Protein AF-A0A0S9D6U5-F1 (afdb_monomer_lite)

Sequence (133 aa):
MTTAERQEQTPTRARLGSWPTPLEPAPRLSAALGLNPDDLWIKHDDLSGLGGGGNKVRKLEWTAGTALARGADVLVTTGAAQSNHARLTAAAGAKLGVGVDVVLVLTVTDGTVVVLERFRLVGLAPAKAGQHR

pLDDT: mean 83.37, std 19.08, range [36.72, 98.31]

Structure (mmCIF, N/CA/C/O backbone):
data_AF-A0A0S9D6U5-F1
#
_entry.id   AF-A0A0S9D6U5-F1
#
loop_
_atom_site.group_PDB
_atom_site.id
_atom_site.type_symbol
_atom_site.label_atom_id
_atom_site.label_alt_id
_atom_site.label_comp_id
_atom_site.label_asym_id
_atom_site.label_entity_id
_atom_site.label_seq_id
_atom_site.pdbx_PDB_ins_code
_atom_site.Cartn_x
_atom_site.Cartn_y
_atom_site.Cartn_z
_atom_site.occupancy
_atom_site.B_iso_or_equiv
_atom_site.auth_seq_id
_atom_site.auth_comp_id
_atom_site.auth_asym_id
_atom_site.auth_atom_id
_atom_site.pdbx_PDB_model_num
ATOM 1 N N . MET A 1 1 ? 7.871 -2.709 34.233 1.00 40.44 1 MET A N 1
ATOM 2 C CA . MET A 1 1 ? 7.255 -3.055 32.934 1.00 40.44 1 MET A CA 1
ATOM 3 C C . MET A 1 1 ? 7.932 -4.325 32.455 1.00 40.44 1 MET A C 1
ATOM 5 O O . MET A 1 1 ? 9.077 -4.268 32.033 1.00 40.44 1 MET A O 1
ATOM 9 N N . THR A 1 2 ? 7.309 -5.475 32.699 1.00 36.72 2 THR A N 1
ATOM 10 C CA . THR A 1 2 ? 7.883 -6.792 32.406 1.00 36.72 2 THR A CA 1
ATOM 11 C C . THR A 1 2 ? 7.777 -7.098 30.917 1.00 36.72 2 THR A C 1
ATOM 13 O O . THR A 1 2 ? 6.854 -6.648 30.240 1.00 36.72 2 THR A O 1
ATOM 16 N N . THR A 1 3 ? 8.763 -7.832 30.416 1.00 44.44 3 THR A N 1
ATOM 17 C CA . THR A 1 3 ? 8.909 -8.341 29.052 1.00 44.44 3 THR A CA 1
ATOM 18 C C . THR A 1 3 ? 7.712 -9.234 28.711 1.00 44.44 3 THR A C 1
ATOM 20 O O . THR A 1 3 ? 7.766 -10.446 28.880 1.00 44.44 3 THR A O 1
ATOM 23 N N . ALA A 1 4 ? 6.591 -8.625 28.323 1.00 51.09 4 ALA A N 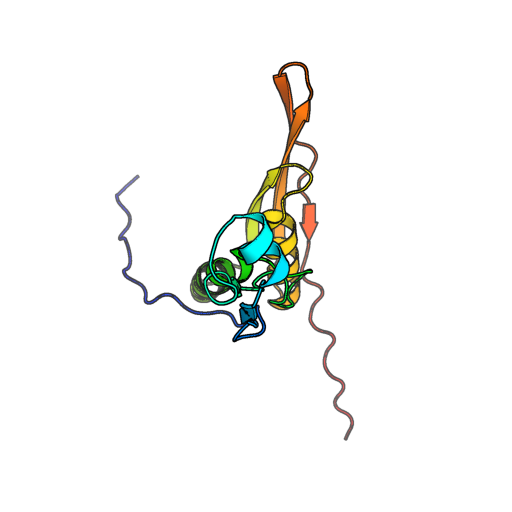1
ATOM 24 C CA . ALA A 1 4 ? 5.381 -9.342 27.957 1.00 51.09 4 ALA A CA 1
ATOM 25 C C . ALA A 1 4 ? 5.671 -10.205 26.723 1.00 51.09 4 ALA A C 1
ATOM 27 O O . ALA A 1 4 ? 5.982 -9.697 25.644 1.00 51.09 4 ALA A O 1
ATOM 28 N N . GLU A 1 5 ? 5.650 -11.511 26.968 1.00 47.88 5 GLU A N 1
ATOM 29 C CA . GLU A 1 5 ? 5.427 -12.631 26.061 1.00 47.88 5 GLU A CA 1
ATOM 30 C C . GLU A 1 5 ? 5.184 -12.202 24.609 1.00 47.88 5 GLU A C 1
ATOM 32 O O . GLU A 1 5 ? 4.088 -11.792 24.218 1.00 47.88 5 GLU A O 1
ATOM 37 N N . ARG A 1 6 ? 6.216 -12.329 23.767 1.00 58.81 6 ARG A N 1
ATOM 38 C CA . ARG A 1 6 ? 6.006 -12.360 22.319 1.00 58.81 6 ARG A CA 1
ATOM 39 C C . ARG A 1 6 ? 5.238 -13.641 22.010 1.00 58.81 6 ARG A C 1
ATOM 41 O O . ARG A 1 6 ? 5.845 -14.678 21.781 1.00 58.81 6 ARG A O 1
ATOM 48 N N . GLN A 1 7 ? 3.911 -13.580 22.030 1.00 57.38 7 GLN A N 1
ATOM 49 C CA . GLN A 1 7 ? 3.089 -14.655 21.492 1.00 57.38 7 GLN A CA 1
ATOM 50 C C . GLN A 1 7 ? 3.407 -14.782 19.996 1.00 57.38 7 GLN A C 1
ATOM 52 O O . GLN A 1 7 ? 3.083 -13.889 19.203 1.00 57.38 7 GLN A O 1
ATOM 57 N N . GLU A 1 8 ? 4.085 -15.870 19.622 1.00 62.53 8 GLU A N 1
ATOM 58 C CA . GLU A 1 8 ? 4.249 -16.321 18.238 1.00 62.53 8 GLU A CA 1
ATOM 59 C C . GLU A 1 8 ? 2.882 -16.738 17.690 1.00 62.53 8 GLU A C 1
ATOM 61 O O . GLU A 1 8 ? 2.522 -17.908 17.617 1.00 62.53 8 GLU A O 1
ATOM 66 N N . GLN A 1 9 ? 2.074 -15.740 17.344 1.00 64.00 9 GLN A N 1
ATOM 67 C CA . GLN A 1 9 ? 0.778 -15.952 16.726 1.00 64.00 9 GLN A CA 1
ATOM 68 C C . GLN A 1 9 ? 0.955 -16.042 15.212 1.00 64.00 9 GLN A C 1
ATOM 70 O O . GLN A 1 9 ? 1.572 -15.166 14.598 1.00 64.00 9 GLN A O 1
ATOM 75 N N . THR A 1 10 ? 0.351 -17.057 14.596 1.00 79.25 10 THR A N 1
ATOM 76 C CA . THR A 1 10 ? 0.284 -17.165 13.138 1.00 79.25 10 THR A CA 1
ATOM 77 C C . THR A 1 10 ? -0.368 -15.904 12.553 1.00 79.25 10 THR A C 1
ATOM 79 O O . THR A 1 10 ? -1.475 -15.540 12.968 1.00 79.25 10 THR A O 1
ATOM 82 N N . PRO A 1 11 ? 0.289 -15.209 11.606 1.00 85.38 11 PRO A N 1
ATOM 83 C CA . PRO A 1 11 ? -0.258 -13.993 11.024 1.00 85.38 11 PRO A CA 1
ATOM 84 C C . PRO A 1 11 ? -1.589 -14.294 10.330 1.00 85.38 11 PRO A C 1
ATOM 86 O O . PRO A 1 11 ? -1.702 -15.232 9.542 1.00 85.38 11 PRO A O 1
ATOM 89 N N . THR A 1 12 ? -2.607 -13.487 10.626 1.00 95.06 12 THR A N 1
ATOM 90 C CA . THR A 1 12 ? -3.948 -13.631 10.045 1.00 95.06 12 THR A CA 1
ATOM 91 C C . THR A 1 12 ? -4.107 -12.671 8.876 1.00 95.06 12 THR A C 1
ATOM 93 O O . THR A 1 12 ? -3.764 -11.493 8.979 1.00 95.06 12 THR A O 1
ATOM 96 N N . ARG A 1 13 ? -4.631 -13.167 7.750 1.00 95.62 13 ARG A N 1
ATOM 97 C CA . ARG A 1 13 ? -4.802 -12.386 6.520 1.00 95.62 13 ARG A CA 1
ATOM 98 C C . ARG A 1 13 ? -6.222 -11.839 6.392 1.00 95.62 13 ARG A C 1
ATOM 100 O O . ARG A 1 13 ? -7.150 -12.603 6.143 1.00 95.62 13 ARG A O 1
ATOM 107 N N . ALA A 1 14 ? -6.380 -10.521 6.434 1.00 95.69 14 ALA A N 1
ATOM 108 C CA . ALA A 1 14 ? -7.581 -9.847 5.947 1.00 95.69 14 ALA A CA 1
ATOM 109 C C . ALA A 1 14 ? -7.578 -9.801 4.407 1.00 95.69 14 ALA A C 1
ATOM 111 O O . ALA A 1 14 ? -6.532 -9.610 3.794 1.00 95.69 14 ALA A O 1
ATOM 112 N N . ARG A 1 15 ? -8.735 -9.968 3.755 1.00 95.19 15 ARG A N 1
ATOM 113 C CA . ARG A 1 15 ? -8.865 -9.845 2.289 1.00 95.19 15 ARG A CA 1
ATOM 114 C C . ARG A 1 15 ? -9.106 -8.383 1.910 1.00 95.19 15 ARG A C 1
ATOM 116 O O . ARG A 1 15 ? -10.243 -7.910 1.904 1.00 95.19 15 ARG A O 1
ATOM 123 N N . LEU A 1 16 ? -8.036 -7.656 1.602 1.00 96.50 16 LEU A N 1
ATOM 124 C CA . LEU A 1 16 ? -8.101 -6.233 1.270 1.00 96.50 16 LEU A CA 1
ATOM 125 C C . LEU A 1 16 ? -7.954 -5.974 -0.224 1.00 96.50 16 LEU A C 1
ATOM 127 O O . LEU A 1 16 ? -8.742 -5.188 -0.751 1.00 96.50 16 LEU A O 1
ATOM 131 N N . GLY A 1 17 ? -6.999 -6.633 -0.880 1.00 94.81 17 GLY A N 1
ATOM 132 C CA . GLY A 1 17 ? -6.681 -6.417 -2.290 1.00 94.81 17 GLY A CA 1
ATOM 133 C C . GLY A 1 17 ? -7.253 -7.468 -3.240 1.00 94.81 17 GLY A C 1
ATOM 134 O O . GLY A 1 17 ? -7.691 -8.543 -2.824 1.00 94.81 17 GLY A O 1
ATOM 135 N N . SER A 1 18 ? -7.202 -7.144 -4.529 1.00 94.50 18 SER A N 1
ATOM 136 C CA . SER A 1 18 ? -7.495 -8.056 -5.638 1.00 94.50 18 SER A CA 1
ATOM 137 C C . SER A 1 18 ? -6.193 -8.678 -6.140 1.00 94.50 18 SER A C 1
ATOM 139 O O . SER A 1 18 ? -5.252 -7.962 -6.483 1.00 94.50 18 SER A O 1
ATOM 141 N N . TRP A 1 19 ? -6.118 -10.009 -6.163 1.00 94.62 19 TRP A N 1
ATOM 142 C CA . TRP A 1 19 ? -4.893 -10.748 -6.483 1.00 94.62 19 TRP A CA 1
ATOM 143 C C . TRP A 1 19 ? -5.167 -11.901 -7.466 1.00 94.62 19 TRP A C 1
ATOM 145 O O . TRP A 1 19 ? -6.247 -12.485 -7.384 1.00 94.62 19 TRP A O 1
ATOM 155 N N . PRO A 1 20 ? -4.187 -12.298 -8.305 1.00 95.88 20 PRO A N 1
ATOM 156 C CA . PRO A 1 20 ? -2.901 -11.632 -8.529 1.00 95.88 20 PRO A CA 1
ATOM 157 C C . PRO A 1 20 ? -3.079 -10.316 -9.301 1.00 95.88 20 PRO A C 1
ATOM 159 O O . PRO A 1 20 ? -3.956 -10.196 -10.147 1.00 95.88 20 PRO A O 1
ATOM 162 N N . THR A 1 21 ? -2.239 -9.319 -9.020 1.00 96.81 21 THR A N 1
ATOM 163 C CA . THR A 1 21 ? -2.152 -8.126 -9.876 1.00 96.81 21 THR A CA 1
ATOM 164 C C . THR A 1 21 ? -1.374 -8.463 -11.161 1.00 96.81 21 THR A C 1
ATOM 166 O O . THR A 1 21 ? -0.509 -9.345 -11.096 1.00 96.81 21 THR A O 1
ATOM 169 N N . PRO A 1 22 ? -1.605 -7.778 -12.294 1.00 97.19 22 PRO A N 1
ATOM 170 C CA . PRO A 1 22 ? -0.922 -8.067 -13.559 1.00 97.19 22 PRO A CA 1
ATOM 171 C C . PRO A 1 22 ? 0.610 -7.916 -13.523 1.00 97.19 22 PRO A C 1
ATOM 173 O O . PRO A 1 22 ? 1.177 -7.259 -12.635 1.00 97.19 22 PRO A O 1
ATOM 176 N N . LEU A 1 23 ? 1.260 -8.546 -14.502 1.00 97.75 23 LEU A N 1
ATOM 177 C CA . LEU A 1 23 ? 2.628 -8.285 -14.951 1.00 97.75 23 LEU A CA 1
ATOM 178 C C . LEU A 1 23 ? 2.529 -7.791 -16.398 1.00 97.75 23 LEU A C 1
ATOM 180 O O . LEU A 1 23 ? 1.962 -8.501 -17.226 1.00 97.75 23 LEU A O 1
ATOM 184 N N . GLU A 1 24 ? 3.043 -6.602 -16.690 1.00 98.12 24 GLU A N 1
ATOM 185 C CA . GLU A 1 24 ? 2.987 -6.008 -18.031 1.00 98.12 24 GLU A CA 1
ATOM 186 C C . GLU A 1 24 ? 4.401 -5.882 -18.605 1.00 98.12 24 GLU A C 1
ATOM 188 O O . GLU A 1 24 ? 5.291 -5.371 -17.915 1.00 98.12 24 GLU A O 1
ATOM 193 N N . PRO A 1 25 ? 4.643 -6.345 -19.840 1.00 98.00 25 PRO A N 1
ATOM 194 C CA . PRO A 1 25 ? 5.924 -6.132 -20.498 1.00 98.00 25 PRO A CA 1
ATOM 195 C C . PRO A 1 25 ? 6.099 -4.646 -20.837 1.00 98.00 25 PRO A C 1
ATOM 197 O O . PRO A 1 25 ? 5.161 -3.982 -21.276 1.00 98.00 25 PRO A O 1
ATOM 200 N N . ALA A 1 26 ? 7.318 -4.122 -20.691 1.00 98.12 26 ALA A N 1
ATOM 201 C CA . ALA A 1 26 ? 7.630 -2.719 -20.967 1.00 98.12 26 ALA A CA 1
ATOM 202 C C . ALA A 1 26 ? 8.651 -2.560 -22.115 1.00 98.12 26 ALA A C 1
ATOM 204 O O . ALA A 1 26 ? 9.693 -1.929 -21.921 1.00 98.12 26 ALA A O 1
ATOM 205 N N . PRO A 1 27 ? 8.375 -3.068 -23.335 1.00 97.94 27 PRO A N 1
ATOM 206 C CA . PRO A 1 27 ? 9.381 -3.197 -24.395 1.00 97.94 27 PRO A CA 1
ATOM 207 C C . PRO A 1 27 ? 9.947 -1.849 -24.859 1.00 97.94 27 PRO A C 1
ATOM 209 O O . PRO A 1 27 ? 11.140 -1.728 -25.124 1.00 97.94 27 PRO A O 1
ATOM 212 N N . ARG A 1 28 ? 9.113 -0.798 -24.899 1.00 97.50 28 ARG A N 1
ATOM 213 C CA . ARG A 1 28 ? 9.551 0.565 -25.251 1.00 97.50 28 ARG A CA 1
ATOM 214 C C . ARG A 1 28 ? 10.517 1.149 -24.220 1.00 97.50 28 ARG A C 1
ATOM 216 O O . ARG A 1 28 ? 11.470 1.821 -24.600 1.00 97.50 28 ARG A O 1
ATOM 223 N N . LEU A 1 29 ? 10.265 0.904 -22.933 1.00 97.56 29 LEU A N 1
ATOM 224 C CA . LEU A 1 29 ? 11.146 1.346 -21.853 1.00 97.56 29 LEU A CA 1
ATOM 225 C C . LEU A 1 29 ? 12.423 0.500 -21.819 1.00 97.56 29 LEU A C 1
ATOM 227 O O . LEU A 1 29 ? 13.501 1.057 -21.656 1.00 97.56 29 LEU A O 1
ATOM 231 N N . SER A 1 30 ? 12.305 -0.810 -22.049 1.00 98.31 30 SER A N 1
ATOM 232 C CA . SER A 1 30 ? 13.448 -1.719 -22.167 1.00 98.31 30 SER A CA 1
ATOM 233 C C . SER A 1 30 ? 14.426 -1.234 -23.242 1.00 98.31 30 SER A C 1
ATOM 235 O O . SER A 1 30 ? 15.599 -0.995 -22.956 1.00 98.31 30 SER A O 1
ATOM 237 N N . ALA A 1 31 ? 13.917 -0.947 -24.447 1.00 97.31 31 ALA A N 1
ATOM 238 C CA . ALA A 1 31 ? 14.714 -0.409 -25.547 1.00 97.31 31 ALA A CA 1
ATOM 239 C C . ALA A 1 31 ? 15.336 0.961 -25.216 1.00 97.31 31 ALA A C 1
ATOM 241 O O . ALA A 1 31 ? 16.505 1.195 -25.513 1.00 97.31 31 ALA A O 1
ATOM 242 N N . ALA A 1 32 ? 14.586 1.858 -24.565 1.00 97.81 32 ALA A N 1
ATOM 243 C CA . ALA A 1 32 ? 15.091 3.173 -24.159 1.00 97.81 32 ALA A CA 1
ATOM 244 C C . ALA A 1 32 ? 16.227 3.099 -23.119 1.00 97.81 32 ALA A C 1
ATOM 246 O O . ALA A 1 32 ? 17.029 4.025 -23.028 1.00 97.81 32 ALA A O 1
ATOM 247 N N . LEU A 1 33 ? 16.304 2.007 -22.352 1.00 98.00 33 LEU A N 1
ATOM 248 C CA . LEU A 1 33 ? 17.362 1.738 -21.374 1.00 98.00 33 LEU A CA 1
ATOM 249 C C . LEU A 1 33 ? 18.530 0.913 -21.950 1.00 98.00 33 LEU A C 1
ATOM 251 O O . LEU A 1 33 ? 19.475 0.626 -21.220 1.00 98.00 33 LEU A O 1
ATOM 255 N N . GLY A 1 34 ? 18.488 0.539 -23.236 1.00 97.94 34 GLY A N 1
ATOM 256 C CA . GLY A 1 34 ? 19.521 -0.282 -23.881 1.00 97.94 34 GLY A CA 1
ATOM 257 C C . GLY A 1 34 ? 19.465 -1.775 -23.530 1.00 97.94 34 GLY A C 1
ATOM 258 O O . GLY A 1 34 ? 20.470 -2.466 -23.678 1.00 97.94 34 GLY A O 1
ATOM 259 N N . LEU A 1 35 ? 18.318 -2.265 -23.053 1.00 97.94 35 LEU A N 1
ATOM 260 C CA . LEU A 1 35 ? 18.067 -3.675 -22.731 1.00 97.94 35 LEU A CA 1
ATOM 261 C C . LEU A 1 35 ? 17.374 -4.402 -23.899 1.00 97.94 35 LEU A C 1
ATOM 263 O O . LEU A 1 35 ? 16.864 -3.760 -24.824 1.00 97.94 35 LEU A O 1
ATOM 267 N N . ASN A 1 36 ? 17.297 -5.738 -23.854 1.00 97.06 36 ASN A N 1
ATOM 268 C CA . ASN A 1 36 ? 16.500 -6.491 -24.827 1.00 97.06 36 ASN A CA 1
ATOM 269 C C . ASN A 1 36 ? 14.995 -6.253 -24.589 1.00 97.06 36 ASN A C 1
ATOM 271 O O . ASN A 1 36 ? 14.588 -5.994 -23.453 1.00 97.06 36 ASN A O 1
ATOM 275 N N . PRO A 1 37 ? 14.130 -6.361 -25.618 1.00 92.50 37 PRO A N 1
ATOM 276 C CA . PRO A 1 37 ? 12.698 -6.064 -25.493 1.00 92.50 37 PRO A CA 1
ATOM 277 C C . PRO A 1 37 ? 11.955 -6.807 -24.369 1.00 92.50 37 PRO A C 1
ATOM 279 O O . PRO A 1 37 ? 11.005 -6.253 -23.820 1.00 92.50 37 PRO A O 1
ATOM 282 N N . ASP A 1 38 ? 12.414 -8.005 -23.997 1.00 95.31 38 ASP A N 1
ATOM 283 C CA . ASP A 1 38 ? 11.759 -8.879 -23.013 1.00 95.31 38 ASP A CA 1
ATOM 284 C C . ASP A 1 38 ? 12.375 -8.811 -21.601 1.00 95.31 38 ASP A C 1
ATOM 286 O O . ASP A 1 38 ? 11.895 -9.483 -20.684 1.00 95.31 38 ASP A O 1
ATOM 290 N N . ASP A 1 39 ? 13.407 -7.983 -21.403 1.00 97.56 39 ASP A N 1
ATOM 291 C CA . ASP A 1 39 ? 14.167 -7.911 -20.144 1.00 97.56 39 ASP A CA 1
ATOM 292 C C . ASP A 1 39 ? 13.432 -7.147 -19.030 1.00 97.56 39 ASP A C 1
ATOM 294 O O . ASP A 1 39 ? 13.781 -7.276 -17.853 1.00 97.56 39 ASP A O 1
ATOM 298 N N . LEU A 1 40 ? 12.417 -6.341 -19.369 1.00 98.06 40 LEU A N 1
ATOM 299 C CA . LEU A 1 40 ? 11.744 -5.455 -18.421 1.00 98.06 40 LEU A CA 1
ATOM 300 C C . LEU A 1 40 ? 10.235 -5.689 -18.343 1.00 98.06 40 LEU A C 1
ATOM 302 O O . LEU A 1 40 ? 9.502 -5.568 -19.326 1.00 98.06 40 LEU A O 1
ATOM 306 N N . TRP A 1 41 ? 9.772 -5.924 -17.115 1.00 98.31 41 TRP A N 1
ATOM 307 C CA . TRP A 1 41 ? 8.370 -6.139 -16.768 1.00 98.31 41 TRP A CA 1
ATOM 308 C C . TRP A 1 41 ? 7.969 -5.266 -15.579 1.00 98.31 41 TRP A C 1
ATOM 310 O O . TRP A 1 41 ? 8.755 -5.046 -14.655 1.00 98.31 41 TRP A O 1
ATOM 320 N N . ILE A 1 42 ? 6.722 -4.803 -15.574 1.00 97.88 42 ILE A N 1
ATOM 321 C CA . ILE A 1 42 ? 6.144 -3.986 -14.508 1.00 97.88 42 ILE A CA 1
ATOM 322 C C . ILE A 1 42 ? 5.128 -4.819 -13.729 1.00 97.88 42 ILE A C 1
ATOM 324 O O . ILE A 1 42 ? 4.196 -5.402 -14.280 1.00 97.88 42 ILE A O 1
ATOM 328 N N . LYS A 1 43 ? 5.297 -4.868 -12.406 1.00 97.31 43 LYS A N 1
ATOM 329 C CA . LYS A 1 43 ? 4.340 -5.482 -11.482 1.00 97.31 43 LYS A CA 1
ATOM 330 C C . LYS A 1 43 ? 3.305 -4.440 -11.043 1.00 97.31 43 LYS A C 1
ATOM 332 O O . LYS A 1 43 ? 3.615 -3.588 -10.213 1.00 97.31 43 LYS A O 1
ATOM 337 N N . HIS A 1 44 ? 2.068 -4.559 -11.527 1.00 97.12 44 HIS A N 1
ATOM 338 C CA . HIS A 1 44 ? 1.004 -3.561 -11.322 1.00 97.12 44 HIS A CA 1
ATOM 339 C C . HIS A 1 44 ? 0.329 -3.615 -9.944 1.00 97.12 44 HIS A C 1
ATOM 341 O O . HIS A 1 44 ? -0.866 -3.878 -9.811 1.00 97.12 44 HIS A O 1
ATOM 347 N N . ASP A 1 45 ? 1.091 -3.417 -8.870 1.00 95.44 45 ASP A N 1
ATOM 348 C CA . ASP A 1 45 ? 0.538 -3.389 -7.509 1.00 95.44 45 ASP A CA 1
ATOM 349 C C . ASP A 1 45 ? -0.348 -2.163 -7.227 1.00 95.44 45 ASP A C 1
ATOM 351 O O . ASP A 1 45 ? -1.142 -2.176 -6.278 1.00 95.44 45 ASP A O 1
ATOM 355 N N . ASP A 1 46 ? -0.271 -1.136 -8.071 1.00 95.81 46 ASP A N 1
ATOM 356 C CA . ASP A 1 46 ? -1.226 -0.030 -8.163 1.00 95.81 46 ASP A CA 1
ATOM 357 C C . ASP A 1 46 ? -2.649 -0.511 -8.496 1.00 95.81 46 ASP A C 1
ATOM 359 O O . ASP A 1 46 ? -3.617 0.048 -7.989 1.00 95.81 46 ASP A O 1
ATOM 363 N N . LEU A 1 47 ? -2.800 -1.630 -9.210 1.00 96.56 47 LEU A N 1
ATOM 364 C CA . LEU A 1 47 ? -4.100 -2.216 -9.558 1.00 96.56 47 LEU A CA 1
ATOM 365 C C . LEU A 1 47 ? -4.647 -3.192 -8.498 1.00 96.56 47 LEU A C 1
ATOM 367 O O . LEU A 1 47 ? -5.487 -4.040 -8.787 1.00 96.56 47 LEU A O 1
ATOM 371 N N . SER A 1 48 ? -4.209 -3.080 -7.240 1.00 95.94 48 SER A N 1
ATOM 372 C CA . SER A 1 48 ? -4.696 -3.931 -6.136 1.00 95.94 48 SER A CA 1
ATOM 373 C C . SER A 1 48 ? -6.091 -3.556 -5.603 1.00 95.94 48 SER A C 1
ATOM 375 O O . SER A 1 48 ? -6.610 -4.227 -4.709 1.00 95.94 48 SER A O 1
ATOM 377 N N . GLY A 1 49 ? -6.723 -2.511 -6.146 1.00 93.75 49 GLY A N 1
ATOM 378 C CA . GLY A 1 49 ? -8.135 -2.167 -5.942 1.00 93.75 49 GLY A CA 1
ATOM 379 C C . GLY A 1 49 ? -8.440 -1.324 -4.700 1.00 93.75 49 GLY A C 1
ATOM 380 O O . GLY A 1 49 ? -9.098 -0.291 -4.816 1.00 93.75 49 GLY A O 1
ATOM 381 N N . LEU A 1 50 ? -7.966 -1.713 -3.509 1.00 95.50 50 LEU A N 1
ATOM 382 C CA . LEU A 1 50 ? -8.298 -0.997 -2.266 1.00 95.50 50 LEU A CA 1
ATOM 383 C C . LEU A 1 50 ? -7.814 0.457 -2.318 1.00 95.50 50 LEU A C 1
ATOM 385 O O . LEU A 1 50 ? -6.612 0.686 -2.377 1.00 95.50 50 LEU A O 1
ATOM 389 N N . GLY A 1 51 ? -8.726 1.429 -2.225 1.00 91.94 51 GLY A N 1
ATOM 390 C CA . GLY A 1 51 ? -8.382 2.844 -2.055 1.00 91.94 51 GLY A CA 1
ATOM 391 C C . GLY A 1 51 ? -7.374 3.365 -3.084 1.00 91.94 51 GLY A C 1
ATOM 392 O O . GLY A 1 51 ? -6.448 4.067 -2.696 1.00 91.94 51 GLY A O 1
ATOM 393 N N . GLY A 1 52 ? -7.495 2.968 -4.356 1.00 93.12 52 GLY A N 1
ATOM 394 C CA . GLY A 1 52 ? -6.549 3.327 -5.425 1.00 93.12 52 GLY A CA 1
ATOM 395 C C . GLY A 1 52 ? -5.263 2.488 -5.459 1.00 93.12 52 GLY A C 1
ATOM 396 O O . GLY A 1 52 ? -4.303 2.875 -6.114 1.00 93.12 52 GLY A O 1
ATOM 397 N N . GLY A 1 53 ? -5.229 1.384 -4.711 1.00 95.12 53 GLY A N 1
ATOM 398 C CA . GLY A 1 53 ? -4.175 0.376 -4.705 1.00 95.12 53 GLY A CA 1
ATOM 399 C C . GLY A 1 53 ? -2.802 0.854 -4.229 1.00 95.12 53 GLY A C 1
ATOM 400 O O . GLY A 1 53 ? -2.652 1.880 -3.557 1.00 95.12 53 GLY A O 1
ATOM 401 N N . GLY A 1 54 ? -1.791 0.046 -4.542 1.00 95.81 54 GLY A N 1
ATOM 402 C CA . GLY A 1 54 ? -0.394 0.236 -4.172 1.00 95.81 54 GLY A CA 1
ATOM 403 C C . GLY A 1 54 ? 0.195 -0.920 -3.359 1.00 95.81 54 GLY A C 1
ATOM 404 O O . GLY A 1 54 ? -0.497 -1.731 -2.741 1.00 95.81 54 GLY A O 1
ATOM 405 N N . ASN A 1 55 ? 1.526 -0.953 -3.296 1.00 94.38 55 ASN A N 1
ATOM 406 C CA . ASN A 1 55 ? 2.290 -2.028 -2.654 1.00 94.38 55 ASN A CA 1
ATOM 407 C C . ASN A 1 55 ? 1.928 -2.281 -1.175 1.00 94.38 55 ASN A C 1
ATOM 409 O O . ASN A 1 55 ? 2.013 -3.411 -0.690 1.00 94.38 55 ASN A O 1
ATOM 413 N N . LYS A 1 56 ? 1.490 -1.250 -0.438 1.00 95.88 56 LYS A N 1
ATOM 414 C CA . LYS A 1 56 ? 1.196 -1.359 1.002 1.00 95.88 56 LYS A CA 1
ATOM 415 C C . LYS A 1 56 ? -0.047 -2.189 1.304 1.00 95.88 56 LYS A C 1
ATOM 417 O O . LYS A 1 56 ? -0.150 -2.675 2.428 1.00 95.88 56 LYS A O 1
ATOM 422 N N . VAL A 1 57 ? -0.936 -2.412 0.330 1.00 96.88 57 VAL A N 1
ATOM 423 C CA . VAL A 1 57 ? -2.123 -3.262 0.519 1.00 96.88 57 VAL A CA 1
ATOM 424 C C . VAL A 1 57 ? -1.709 -4.673 0.946 1.00 96.88 57 VAL A C 1
ATOM 426 O O . VAL A 1 57 ? -2.275 -5.204 1.896 1.00 96.88 57 VAL A O 1
ATOM 429 N N . ARG A 1 58 ? -0.657 -5.247 0.337 1.00 94.69 58 ARG A N 1
ATOM 430 C CA . ARG A 1 58 ? -0.160 -6.598 0.671 1.00 94.69 58 ARG A CA 1
ATOM 431 C C . ARG A 1 58 ? 0.238 -6.731 2.136 1.00 94.69 58 ARG A C 1
ATOM 433 O O . ARG A 1 58 ? -0.143 -7.692 2.793 1.00 94.69 58 ARG A O 1
ATOM 440 N N . LYS A 1 59 ? 1.008 -5.767 2.648 1.00 94.31 59 LYS A N 1
ATOM 441 C CA . LYS A 1 59 ? 1.430 -5.751 4.056 1.00 94.31 59 LYS A CA 1
ATOM 442 C C . LYS A 1 59 ? 0.229 -5.545 4.974 1.00 94.31 59 LYS A C 1
ATOM 444 O O . LYS A 1 59 ? 0.111 -6.222 5.993 1.00 94.31 59 LYS A O 1
ATOM 449 N N . LEU A 1 60 ? -0.655 -4.629 4.587 1.00 96.00 60 LEU A N 1
ATOM 450 C CA . LEU A 1 60 ? -1.808 -4.242 5.383 1.00 96.00 60 LEU A CA 1
ATOM 451 C C . LEU A 1 60 ? -2.779 -5.406 5.607 1.00 96.00 60 LEU A C 1
ATOM 453 O O . LEU A 1 60 ? -3.340 -5.500 6.692 1.00 96.00 60 LEU A O 1
ATOM 457 N N . GLU A 1 61 ? -2.922 -6.326 4.645 1.00 96.69 61 GLU A N 1
ATOM 458 C CA . GLU A 1 61 ? -3.735 -7.543 4.812 1.00 96.69 61 GLU A CA 1
ATOM 459 C C . GLU A 1 61 ? -3.340 -8.340 6.057 1.00 96.69 61 GLU A C 1
ATOM 461 O O . GLU A 1 61 ? -4.202 -8.775 6.819 1.00 96.69 61 GLU A O 1
ATOM 466 N N . TRP A 1 62 ? -2.041 -8.497 6.293 1.00 96.12 62 TRP A N 1
ATOM 467 C CA . TRP A 1 62 ? -1.530 -9.274 7.418 1.00 96.12 62 TRP A CA 1
ATOM 468 C C . TRP A 1 62 ? -1.529 -8.481 8.718 1.00 96.12 62 TRP A C 1
ATOM 470 O O . TRP A 1 62 ? -1.910 -9.008 9.762 1.00 96.12 62 TRP A O 1
ATOM 480 N N . THR A 1 63 ? -1.123 -7.209 8.676 1.00 95.38 63 THR A N 1
ATOM 481 C CA . THR A 1 63 ? -1.066 -6.389 9.893 1.00 95.38 63 THR A CA 1
ATOM 482 C C . THR A 1 63 ? -2.463 -6.074 10.417 1.00 95.38 63 THR A C 1
ATOM 484 O O . THR A 1 63 ? -2.699 -6.214 11.612 1.00 95.38 63 THR A O 1
ATOM 487 N N . ALA A 1 64 ? -3.404 -5.714 9.537 1.00 95.88 64 ALA A N 1
ATOM 488 C CA . ALA A 1 64 ? -4.789 -5.468 9.928 1.00 95.88 64 ALA A CA 1
ATOM 489 C C . ALA A 1 64 ? -5.484 -6.772 10.337 1.00 95.88 64 ALA A C 1
ATOM 491 O O . ALA A 1 64 ? -6.105 -6.813 11.392 1.00 95.88 64 ALA A O 1
ATOM 492 N N . GLY A 1 65 ? -5.326 -7.857 9.568 1.00 96.31 65 GLY A N 1
ATOM 493 C CA . GLY A 1 65 ? -5.928 -9.148 9.918 1.00 96.31 65 GLY A CA 1
ATOM 494 C C . GLY A 1 65 ? -5.461 -9.671 11.278 1.00 96.31 65 GLY A C 1
ATOM 495 O O . GLY A 1 65 ? -6.275 -10.119 12.080 1.00 96.31 65 GLY A O 1
ATOM 496 N N . THR A 1 66 ? -4.170 -9.538 11.585 1.00 95.44 66 THR A N 1
ATOM 497 C CA . THR A 1 66 ? -3.623 -9.920 12.896 1.00 95.44 66 THR A CA 1
ATOM 498 C C . THR A 1 66 ? -4.113 -9.004 14.020 1.00 95.44 66 THR A C 1
ATOM 500 O O . THR A 1 66 ? -4.389 -9.490 15.112 1.00 95.44 66 THR A O 1
ATOM 503 N N . ALA A 1 67 ? -4.254 -7.696 13.777 1.00 93.62 67 ALA A N 1
ATOM 504 C CA . ALA A 1 67 ? -4.812 -6.772 14.767 1.00 93.62 67 ALA A CA 1
ATOM 505 C C . ALA A 1 67 ? -6.277 -7.111 15.095 1.00 93.62 67 ALA A C 1
ATOM 507 O O . ALA A 1 67 ? -6.637 -7.207 16.267 1.00 93.62 67 ALA A O 1
ATOM 508 N N . LEU A 1 68 ? -7.093 -7.380 14.073 1.00 94.38 68 LEU A N 1
ATOM 509 C CA . LEU A 1 68 ? -8.487 -7.796 14.247 1.00 94.38 68 LEU A CA 1
ATOM 510 C C . LEU A 1 68 ? -8.606 -9.120 15.005 1.00 94.38 68 LEU A C 1
ATOM 512 O O . LEU A 1 68 ? -9.438 -9.241 15.897 1.00 94.38 68 LEU A O 1
ATOM 516 N N . ALA A 1 69 ? -7.741 -10.094 14.706 1.00 94.62 69 ALA A N 1
ATOM 517 C CA . ALA A 1 69 ? -7.706 -11.366 15.429 1.00 94.62 69 ALA A CA 1
ATOM 518 C C . ALA A 1 69 ? -7.391 -11.196 16.929 1.00 94.62 69 ALA A C 1
ATOM 520 O O . ALA A 1 69 ? -7.741 -12.057 17.730 1.00 94.62 69 ALA A O 1
ATOM 521 N N . ARG A 1 70 ? -6.758 -10.080 17.318 1.00 92.94 70 ARG A N 1
ATOM 522 C CA . ARG A 1 70 ? -6.481 -9.702 18.715 1.00 92.94 70 ARG A CA 1
ATOM 523 C C . ARG A 1 70 ? -7.581 -8.836 19.341 1.00 92.94 70 ARG A C 1
ATOM 525 O O . ARG A 1 70 ? -7.399 -8.349 20.451 1.00 92.94 70 ARG A O 1
ATOM 532 N N . GLY A 1 71 ? -8.692 -8.621 18.639 1.00 94.38 71 GLY A N 1
ATOM 533 C CA . GLY A 1 71 ? -9.807 -7.805 19.117 1.00 94.38 71 GLY A CA 1
ATOM 534 C C . GLY A 1 71 ? -9.592 -6.297 18.985 1.00 94.38 71 GLY A C 1
ATOM 535 O O . GLY A 1 71 ? -10.286 -5.540 19.655 1.00 94.38 71 GLY A O 1
ATOM 536 N N . ALA A 1 72 ? -8.650 -5.842 18.150 1.00 94.12 72 ALA A N 1
ATOM 537 C CA . ALA A 1 72 ? -8.504 -4.414 17.883 1.00 94.12 72 ALA A CA 1
ATOM 538 C C . ALA A 1 72 ? -9.740 -3.864 17.151 1.00 94.12 72 ALA A C 1
ATOM 540 O O . ALA A 1 72 ? -10.199 -4.441 16.166 1.00 94.12 72 ALA A O 1
ATOM 541 N N . ASP A 1 73 ? -10.227 -2.712 17.601 1.00 94.62 73 ASP A N 1
ATOM 542 C CA . ASP A 1 73 ? -11.379 -1.987 17.056 1.00 94.62 73 ASP A CA 1
ATOM 543 C C . ASP A 1 73 ? -10.985 -0.677 16.350 1.00 94.62 73 ASP A C 1
ATOM 545 O O . ASP A 1 73 ? -11.821 -0.045 15.698 1.00 94.62 73 ASP A O 1
ATOM 549 N N . VAL A 1 74 ? -9.712 -0.276 16.448 1.00 94.12 74 VAL A N 1
ATOM 550 C CA . VAL A 1 74 ? -9.137 0.906 15.796 1.00 94.12 74 VAL A CA 1
ATOM 551 C C . VAL A 1 74 ? -7.766 0.585 15.193 1.00 94.12 74 VAL A C 1
ATOM 553 O O . VAL A 1 74 ? -6.895 0.017 15.852 1.00 94.12 74 VAL A O 1
ATOM 556 N N . LEU A 1 75 ? -7.542 0.995 13.942 1.00 93.94 75 LEU A N 1
ATOM 557 C CA . LEU A 1 75 ? -6.221 1.010 13.308 1.00 93.94 75 LEU A CA 1
ATOM 558 C C . LEU A 1 75 ? -5.582 2.391 13.467 1.00 93.94 75 LEU A C 1
ATOM 560 O O . LEU A 1 75 ? -6.191 3.397 13.118 1.00 93.94 75 LEU A O 1
ATOM 564 N N . VAL A 1 76 ? -4.334 2.449 13.929 1.00 93.69 76 VAL A N 1
ATOM 565 C CA . VAL A 1 76 ? -3.592 3.711 14.076 1.00 93.69 76 VAL A CA 1
ATOM 566 C C . VAL A 1 76 ? -2.416 3.728 13.108 1.00 93.69 76 VAL A C 1
ATOM 568 O O . VAL A 1 76 ? -1.653 2.763 13.031 1.00 93.69 76 VAL A O 1
ATOM 571 N N . THR A 1 77 ? -2.253 4.813 12.354 1.00 94.00 77 THR A N 1
ATOM 572 C CA . THR A 1 77 ? -1.108 4.989 11.451 1.00 94.00 77 THR A CA 1
ATOM 573 C C . THR A 1 77 ? -0.639 6.439 11.390 1.00 94.00 77 THR A C 1
ATOM 575 O O . THR A 1 77 ? -1.323 7.364 11.823 1.00 94.00 77 THR A O 1
ATOM 578 N N . THR A 1 78 ? 0.544 6.636 10.821 1.00 92.44 78 THR A N 1
ATOM 579 C CA . THR A 1 78 ? 1.149 7.946 10.594 1.00 92.44 78 THR A CA 1
ATOM 580 C C . THR A 1 78 ? 1.690 8.052 9.168 1.00 92.44 78 THR A C 1
ATOM 582 O O . THR A 1 78 ? 1.986 7.044 8.516 1.00 92.44 78 THR A O 1
ATOM 585 N N . GLY A 1 79 ? 1.807 9.272 8.651 1.00 89.19 79 GLY A N 1
ATOM 586 C CA . GLY A 1 79 ? 2.447 9.525 7.367 1.00 89.19 79 GLY A CA 1
ATOM 587 C C . GLY A 1 79 ? 2.559 11.006 7.035 1.00 89.19 79 GLY A C 1
ATOM 588 O O . GLY A 1 79 ? 2.036 11.849 7.748 1.00 89.19 79 GLY A O 1
ATOM 589 N N . ALA A 1 80 ? 3.230 11.320 5.930 1.00 89.19 80 ALA A N 1
ATOM 590 C CA . ALA A 1 80 ? 3.227 12.671 5.372 1.00 89.19 80 ALA A CA 1
ATOM 591 C C . ALA A 1 80 ? 1.847 13.046 4.796 1.00 89.19 80 ALA A C 1
ATOM 593 O O . ALA A 1 80 ? 1.019 12.163 4.558 1.00 89.19 80 ALA A O 1
ATOM 594 N N . ALA A 1 81 ? 1.633 14.330 4.488 1.00 86.81 81 ALA A N 1
ATOM 595 C CA . ALA A 1 81 ? 0.374 14.862 3.944 1.00 86.81 81 ALA A CA 1
ATOM 596 C C . ALA A 1 81 ? -0.235 14.025 2.798 1.00 86.81 81 ALA A C 1
ATOM 598 O O . ALA A 1 81 ? -1.433 13.770 2.777 1.00 86.81 81 ALA A O 1
ATOM 599 N N . GLN A 1 82 ? 0.594 13.550 1.864 1.00 90.12 82 GLN A N 1
ATOM 600 C CA . GLN A 1 82 ? 0.169 12.761 0.697 1.00 90.12 82 GLN A CA 1
ATOM 601 C C . GLN A 1 82 ? 0.472 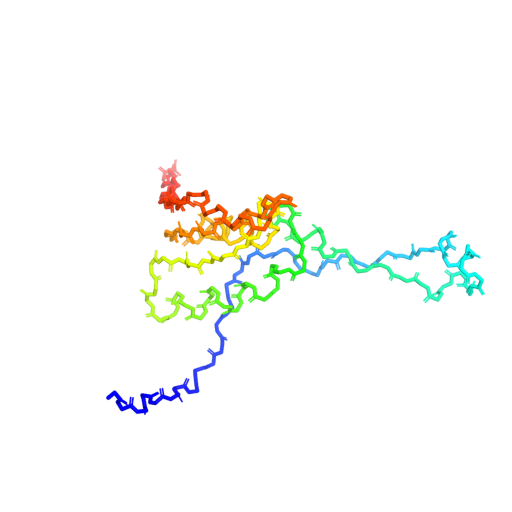11.260 0.856 1.00 90.12 82 GLN A C 1
ATOM 603 O O . GLN A 1 82 ? 0.775 10.548 -0.103 1.00 90.12 82 GLN A O 1
ATOM 608 N N . SER A 1 83 ? 0.447 10.753 2.090 1.00 93.38 83 SER A N 1
ATOM 609 C CA . SER A 1 83 ? 0.806 9.365 2.369 1.00 93.38 83 SER A CA 1
ATOM 610 C C . SER A 1 83 ? -0.198 8.375 1.773 1.00 93.38 83 SER A C 1
ATOM 612 O O . SER A 1 83 ? -1.302 8.176 2.284 1.00 93.38 83 SER A O 1
ATOM 614 N N . ASN A 1 84 ? 0.254 7.625 0.763 1.00 94.62 84 ASN A N 1
ATOM 615 C CA . ASN A 1 84 ? -0.459 6.447 0.263 1.00 94.62 84 ASN A CA 1
ATOM 616 C C . ASN A 1 84 ? -0.747 5.427 1.380 1.00 94.62 84 ASN A C 1
ATOM 618 O O . ASN A 1 84 ? -1.765 4.745 1.337 1.00 94.62 84 ASN A O 1
ATOM 622 N N . HIS A 1 85 ? 0.125 5.307 2.392 1.00 95.19 85 HIS A N 1
ATOM 623 C CA . HIS A 1 85 ? -0.128 4.393 3.510 1.00 95.19 85 HIS A CA 1
ATOM 624 C C . HIS A 1 85 ? -1.330 4.834 4.336 1.00 95.19 85 HIS A C 1
ATOM 626 O O . HIS A 1 85 ? -2.195 4.011 4.614 1.00 95.19 85 HIS A O 1
ATOM 632 N N . ALA A 1 86 ? -1.381 6.119 4.688 1.00 94.19 86 ALA A N 1
ATOM 633 C CA . ALA A 1 86 ? -2.459 6.689 5.482 1.00 94.19 86 ALA A CA 1
ATOM 634 C C . ALA A 1 86 ? -3.808 6.492 4.781 1.00 94.19 86 ALA A C 1
ATOM 636 O O . ALA A 1 86 ? -4.736 5.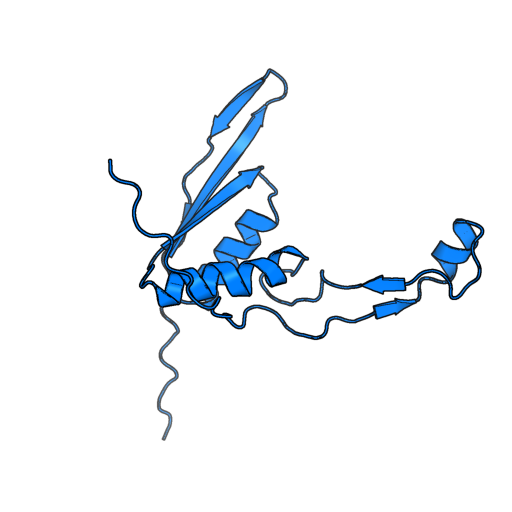940 5.372 1.00 94.19 86 ALA A O 1
ATOM 637 N N . ARG A 1 87 ? -3.871 6.822 3.482 1.00 95.12 87 ARG A N 1
ATOM 638 C CA . ARG A 1 87 ? -5.048 6.588 2.633 1.00 95.12 87 ARG A CA 1
ATOM 639 C C . ARG A 1 87 ? -5.477 5.118 2.624 1.00 95.12 87 ARG A C 1
ATOM 641 O O . ARG A 1 87 ? -6.655 4.816 2.787 1.00 95.12 87 ARG A O 1
ATOM 648 N N . LEU A 1 88 ? -4.534 4.194 2.432 1.00 96.62 88 LEU A N 1
ATOM 649 C CA . LEU A 1 88 ? -4.832 2.760 2.376 1.00 96.62 88 LEU A CA 1
ATOM 650 C C . LEU A 1 88 ? -5.279 2.193 3.730 1.00 96.62 88 LEU A C 1
ATOM 652 O O . LEU A 1 88 ? -6.175 1.354 3.756 1.00 96.62 88 LEU A O 1
ATOM 656 N N . THR A 1 89 ? -4.707 2.654 4.844 1.00 96.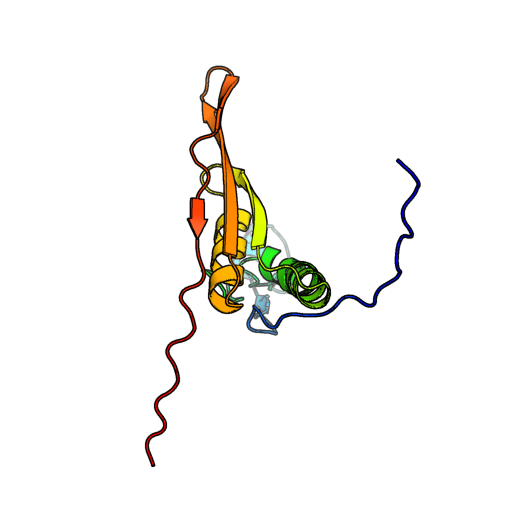56 89 THR A N 1
ATOM 657 C CA . THR A 1 89 ? -5.140 2.262 6.197 1.00 96.56 89 THR A CA 1
ATOM 658 C C . THR A 1 89 ? -6.552 2.759 6.489 1.00 96.56 89 THR A C 1
ATOM 660 O O . THR A 1 89 ? -7.371 1.985 6.979 1.00 96.56 89 THR A O 1
ATOM 663 N N . ALA A 1 90 ? -6.865 4.003 6.115 1.00 94.81 90 ALA A N 1
ATOM 664 C CA . ALA A 1 90 ? -8.217 4.547 6.197 1.00 94.81 90 ALA A CA 1
ATOM 665 C C . ALA A 1 90 ? -9.221 3.708 5.384 1.00 94.81 90 ALA A C 1
ATOM 667 O O . ALA A 1 90 ? -10.246 3.278 5.913 1.00 94.81 90 ALA A O 1
ATOM 668 N N . ALA A 1 91 ? -8.891 3.393 4.126 1.00 95.12 91 ALA A N 1
ATOM 669 C CA . ALA A 1 91 ? -9.727 2.547 3.275 1.00 95.12 91 ALA A CA 1
ATOM 670 C C . ALA A 1 91 ? -9.896 1.122 3.837 1.00 95.12 91 ALA A C 1
ATOM 672 O O . ALA A 1 91 ? -10.982 0.548 3.753 1.00 95.12 91 ALA A O 1
ATOM 673 N N . ALA A 1 92 ? -8.843 0.546 4.426 1.00 96.19 92 ALA A N 1
ATOM 674 C CA . ALA A 1 92 ? -8.912 -0.770 5.050 1.00 96.19 92 ALA A CA 1
ATOM 675 C C . ALA A 1 92 ? -9.823 -0.774 6.278 1.00 96.19 92 ALA A C 1
ATOM 677 O O . ALA A 1 92 ? -10.654 -1.669 6.387 1.00 96.19 92 ALA A O 1
ATOM 678 N N . GLY A 1 93 ? -9.711 0.217 7.167 1.00 94.94 93 GLY A N 1
ATOM 679 C CA . GLY A 1 93 ? -10.586 0.306 8.335 1.00 94.94 93 GLY A CA 1
ATOM 680 C C . GLY A 1 93 ? -12.054 0.455 7.947 1.00 94.94 93 GLY A C 1
ATOM 681 O O . GLY A 1 93 ? -12.890 -0.291 8.450 1.00 94.94 93 GLY A O 1
ATOM 682 N N . ALA A 1 94 ? -12.352 1.296 6.949 1.00 94.00 94 ALA A N 1
ATOM 683 C CA . ALA A 1 94 ? -13.700 1.411 6.392 1.00 94.00 94 ALA A CA 1
ATOM 684 C C . ALA A 1 94 ? -14.222 0.073 5.833 1.00 94.00 94 ALA A C 1
ATOM 686 O O . ALA A 1 94 ? -15.343 -0.323 6.137 1.00 94.00 94 ALA A O 1
ATOM 687 N N . LYS A 1 95 ? -13.402 -0.662 5.065 1.00 94.44 95 LYS A N 1
ATOM 688 C CA . LYS A 1 95 ? -13.771 -1.980 4.513 1.00 94.44 95 LYS A CA 1
ATOM 689 C C . LYS A 1 95 ? -13.961 -3.053 5.592 1.00 94.44 95 LYS A C 1
ATOM 691 O O . LYS A 1 95 ? -14.782 -3.947 5.418 1.00 94.44 95 LYS A O 1
ATOM 696 N N . LEU A 1 96 ? -13.180 -2.993 6.668 1.00 94.75 96 LEU A N 1
ATOM 697 C CA . LEU A 1 96 ? -13.185 -3.971 7.759 1.00 94.75 96 LEU A CA 1
ATOM 698 C C . LEU A 1 96 ? -14.177 -3.625 8.881 1.0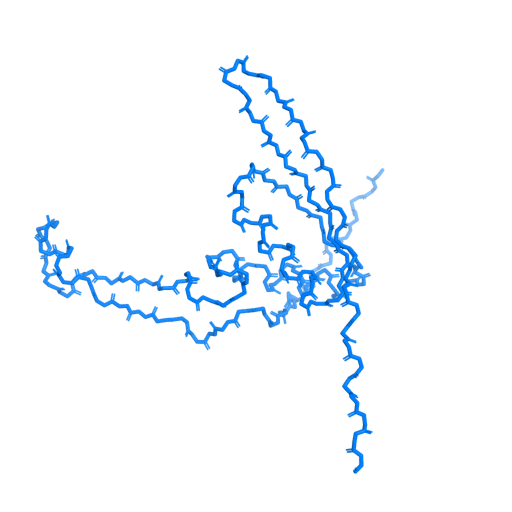0 94.75 96 LEU A C 1
ATOM 700 O O . LEU A 1 96 ? -14.357 -4.433 9.785 1.00 94.75 96 LEU A O 1
ATOM 704 N N . GLY A 1 97 ? -14.819 -2.454 8.826 1.00 93.06 97 GLY A N 1
ATOM 705 C CA . GLY A 1 97 ? -15.782 -2.012 9.835 1.00 93.06 97 GLY A CA 1
ATOM 706 C C . GLY A 1 97 ? -15.149 -1.602 11.168 1.00 93.06 97 GLY A C 1
ATOM 707 O O . GLY A 1 97 ? -15.807 -1.702 12.198 1.00 93.06 97 GLY A O 1
ATOM 708 N N . VAL A 1 98 ? -13.891 -1.148 11.161 1.00 92.38 98 VAL A N 1
ATOM 709 C CA . VAL A 1 98 ? -13.169 -0.676 12.356 1.00 92.38 98 VAL A CA 1
ATOM 710 C C . VAL A 1 98 ? -12.837 0.807 12.265 1.00 92.38 98 VAL A C 1
ATOM 712 O O . VAL A 1 98 ? -12.780 1.385 11.178 1.00 92.38 98 VAL A O 1
ATOM 715 N N . GLY A 1 99 ? -12.618 1.435 13.419 1.00 92.56 99 GLY A N 1
ATOM 716 C CA . GLY A 1 99 ? -12.164 2.815 13.478 1.00 92.56 99 GLY A CA 1
ATOM 717 C C . GLY A 1 99 ? -10.759 2.983 12.897 1.00 92.56 99 GLY A C 1
ATOM 718 O O . GLY A 1 99 ? -9.967 2.039 12.846 1.00 92.56 99 GLY A O 1
ATOM 719 N N . VAL A 1 100 ? -10.424 4.200 12.480 1.00 91.62 100 VAL A N 1
ATOM 720 C CA . VAL A 1 100 ? -9.060 4.553 12.069 1.00 91.62 100 VAL A CA 1
ATOM 721 C C . VAL A 1 100 ? -8.672 5.899 12.650 1.00 91.62 100 VAL A C 1
ATOM 723 O O . VAL A 1 100 ? -9.431 6.855 12.517 1.00 91.62 100 VAL A O 1
ATOM 726 N N . ASP A 1 101 ? -7.476 5.965 13.231 1.00 92.62 101 ASP A N 1
ATOM 727 C CA . ASP A 1 101 ? -6.788 7.204 13.575 1.00 92.62 101 ASP A CA 1
ATOM 728 C C . ASP A 1 101 ? -5.567 7.388 12.666 1.00 92.62 101 ASP A C 1
ATOM 730 O O . ASP A 1 101 ? -4.690 6.522 12.569 1.00 92.62 101 ASP A O 1
ATOM 734 N N . VAL A 1 102 ? -5.494 8.544 12.010 1.00 87.50 102 VAL A N 1
ATOM 735 C CA . VAL A 1 102 ? -4.358 8.931 11.167 1.00 87.50 102 VAL A CA 1
ATOM 736 C C . VAL A 1 102 ? -3.698 10.173 11.746 1.00 87.50 102 VAL A C 1
ATOM 738 O O . VAL A 1 102 ? -4.377 11.165 11.996 1.00 87.50 102 VAL A O 1
ATOM 741 N N . VAL A 1 103 ? -2.375 10.124 11.910 1.00 88.94 103 VAL A N 1
ATOM 742 C CA . VAL A 1 103 ? -1.545 11.285 12.264 1.00 88.94 103 VAL A CA 1
ATOM 743 C C . VAL A 1 103 ? -0.733 11.715 11.047 1.00 88.94 103 VAL A C 1
ATOM 745 O O . VAL A 1 103 ? 0.203 11.012 10.646 1.00 88.94 103 VAL A O 1
ATOM 748 N N . LEU A 1 104 ? -1.079 12.864 10.461 1.00 87.06 104 LEU A N 1
ATOM 749 C CA . LEU A 1 104 ? -0.340 13.430 9.336 1.00 87.06 104 LEU A CA 1
ATOM 750 C C . LEU A 1 104 ? 0.734 14.409 9.817 1.00 87.06 104 LEU A C 1
ATOM 752 O O . LEU A 1 104 ? 0.463 15.353 10.555 1.00 87.06 104 LEU A O 1
ATOM 756 N N . VAL A 1 105 ? 1.967 14.168 9.382 1.00 84.00 105 VAL A N 1
ATOM 757 C CA . VAL A 1 105 ? 3.125 15.015 9.672 1.00 84.00 105 VAL A CA 1
ATOM 758 C C . VAL A 1 105 ? 3.373 15.909 8.466 1.00 84.00 105 VAL A C 1
ATOM 760 O O . VAL A 1 105 ? 3.643 15.412 7.369 1.00 84.00 105 VAL A O 1
ATOM 763 N N . LEU A 1 106 ? 3.267 17.223 8.655 1.00 80.12 106 LEU A N 1
ATOM 764 C CA . LEU A 1 106 ? 3.578 18.198 7.620 1.00 80.12 106 LEU A CA 1
ATOM 765 C C . LEU A 1 106 ? 4.864 18.915 7.981 1.00 80.12 106 LEU A C 1
ATOM 767 O O . LEU A 1 106 ? 4.973 19.547 9.030 1.00 80.12 106 LEU A O 1
ATOM 771 N N . THR A 1 107 ? 5.833 18.805 7.085 1.00 73.50 107 THR A N 1
ATOM 772 C CA . THR A 1 107 ? 7.065 19.576 7.164 1.00 73.50 107 THR A CA 1
ATOM 773 C C . THR A 1 107 ? 6.867 20.837 6.343 1.00 73.50 107 THR A C 1
ATOM 775 O O . THR A 1 107 ? 6.661 20.757 5.131 1.00 73.50 107 THR A O 1
ATOM 778 N N . VAL A 1 108 ? 6.913 21.990 7.001 1.00 71.50 108 VAL A N 1
ATOM 779 C CA . VAL A 1 108 ? 7.004 23.282 6.319 1.00 71.50 108 VAL A CA 1
ATOM 780 C C . VAL A 1 108 ? 8.486 23.572 6.062 1.00 71.50 108 VAL A C 1
ATOM 782 O O . VAL A 1 108 ? 9.363 23.087 6.779 1.00 71.50 108 VAL A O 1
ATOM 785 N N . THR A 1 109 ? 8.774 24.288 4.975 1.00 65.38 109 THR A N 1
ATOM 786 C CA . THR A 1 109 ? 10.103 24.518 4.373 1.00 65.38 109 THR A CA 1
ATOM 787 C C . THR A 1 109 ? 11.158 25.128 5.309 1.00 65.38 109 THR A C 1
ATOM 789 O O . THR A 1 109 ? 12.324 25.204 4.941 1.00 65.38 109 THR A O 1
ATOM 792 N N . ASP A 1 110 ? 10.775 25.537 6.512 1.00 70.62 110 ASP A N 1
ATOM 793 C CA . ASP A 1 110 ? 11.595 26.148 7.557 1.00 70.62 110 ASP A CA 1
ATOM 794 C C . ASP A 1 110 ? 11.896 25.205 8.744 1.00 70.62 110 ASP A C 1
ATOM 796 O O . ASP A 1 110 ? 12.432 25.634 9.762 1.00 70.62 110 ASP A O 1
ATOM 800 N N . GLY A 1 111 ? 11.592 23.907 8.625 1.00 58.16 111 GLY A N 1
ATOM 801 C CA . GLY A 1 111 ? 11.851 22.916 9.680 1.00 58.16 111 GLY A CA 1
ATOM 802 C C . GLY A 1 111 ? 10.767 22.863 10.759 1.00 58.16 111 GLY A C 1
ATOM 803 O O . GLY A 1 111 ? 10.862 22.059 11.689 1.00 58.16 111 GLY A O 1
ATOM 804 N N . THR A 1 112 ? 9.703 23.655 10.613 1.00 58.41 112 THR A N 1
ATOM 805 C CA . THR A 1 112 ? 8.516 23.557 11.459 1.00 58.41 112 THR A CA 1
ATOM 806 C C . THR A 1 112 ? 7.762 22.273 11.120 1.00 58.41 112 THR A C 1
ATOM 808 O O . THR A 1 112 ? 7.248 22.100 10.011 1.00 58.41 112 THR A O 1
ATOM 811 N N . VAL A 1 113 ? 7.682 21.358 12.087 1.00 56.19 113 VAL A N 1
ATOM 812 C CA . VAL A 1 113 ? 6.788 20.199 12.016 1.00 56.19 113 VAL A CA 1
ATOM 813 C C . VAL A 1 113 ? 5.419 20.632 12.518 1.00 56.19 113 VAL A C 1
ATOM 815 O O . VAL A 1 113 ? 5.229 20.859 13.712 1.00 56.19 113 VAL A O 1
ATOM 818 N N . VAL A 1 114 ? 4.455 20.725 11.607 1.00 57.38 114 VAL A N 1
ATOM 819 C CA . VAL A 1 114 ? 3.052 20.945 11.954 1.00 57.38 114 VAL A CA 1
ATOM 820 C C . VAL A 1 114 ? 2.344 19.594 11.902 1.00 57.38 114 VAL A C 1
ATOM 822 O O . VAL A 1 114 ? 2.260 18.952 10.854 1.00 57.38 114 VAL A O 1
ATOM 825 N N . VAL A 1 115 ? 1.835 19.137 13.046 1.00 58.50 115 VAL A N 1
ATOM 826 C CA . VAL A 1 115 ? 0.932 17.981 13.102 1.00 58.50 115 VAL A CA 1
ATOM 827 C C . VAL A 1 115 ? -0.473 18.496 12.812 1.00 58.50 115 VAL A C 1
ATOM 829 O O . VAL A 1 115 ? -1.151 19.001 13.706 1.00 58.50 115 VAL A O 1
ATOM 832 N N . LEU A 1 116 ? -0.891 18.422 11.547 1.00 52.88 116 LEU A N 1
ATOM 833 C CA . LEU A 1 116 ? -2.246 18.795 11.148 1.00 52.88 116 LEU A CA 1
ATOM 834 C C . LEU A 1 116 ? -3.133 17.561 11.268 1.00 52.88 116 LEU A C 1
ATOM 836 O O . LEU A 1 116 ? -3.209 16.724 10.376 1.00 52.88 116 LEU A O 1
ATOM 840 N N . GLU A 1 117 ? -3.811 17.502 12.405 1.00 53.88 117 GLU A N 1
ATOM 841 C CA . GLU A 1 117 ? -5.079 16.803 12.592 1.00 53.88 117 GLU A CA 1
ATOM 842 C C . GLU A 1 117 ? -5.039 15.277 12.781 1.00 53.88 117 GLU A C 1
ATOM 844 O O . GLU A 1 117 ? -4.422 14.499 12.052 1.00 53.88 117 GLU A O 1
ATOM 849 N N . ARG A 1 118 ? -5.782 14.849 13.809 1.00 60.44 118 ARG A N 1
ATOM 850 C CA . ARG A 1 118 ? -6.188 13.463 14.030 1.00 60.44 118 ARG A CA 1
ATOM 851 C C . ARG A 1 118 ? -7.516 13.259 13.315 1.00 60.44 118 ARG A C 1
ATOM 853 O O . ARG A 1 118 ? -8.554 13.696 13.807 1.00 60.44 118 ARG A O 1
ATOM 860 N N . PHE A 1 119 ? -7.496 12.553 12.194 1.00 59.47 119 PHE A N 1
ATOM 861 C CA . PHE A 1 119 ? -8.729 12.146 11.526 1.00 59.47 119 PHE A CA 1
ATOM 862 C C . PHE A 1 119 ? -9.217 10.837 12.134 1.00 59.47 119 PHE A C 1
ATOM 864 O O . PHE A 1 119 ? -8.586 9.799 11.932 1.00 59.47 119 PHE A O 1
ATOM 871 N N . ARG A 1 120 ? -10.336 10.890 12.868 1.00 64.06 120 ARG A N 1
ATOM 872 C CA . ARG A 1 120 ? -11.044 9.690 13.319 1.00 64.06 120 ARG A CA 1
ATOM 873 C C . ARG A 1 120 ? -12.110 9.327 12.297 1.00 64.06 120 ARG A C 1
ATOM 875 O O . ARG A 1 120 ? -13.176 9.935 12.256 1.00 64.06 120 ARG A O 1
ATOM 882 N N . LEU A 1 121 ? -11.832 8.315 11.486 1.00 59.91 121 LEU A N 1
ATOM 883 C CA . LEU A 1 121 ? -12.857 7.675 10.667 1.00 59.91 121 LEU A CA 1
ATOM 884 C C . LEU A 1 121 ? -13.523 6.604 11.525 1.00 59.91 121 LEU A C 1
ATOM 886 O O . LEU A 1 121 ? -12.914 5.581 11.830 1.00 59.91 121 LEU A O 1
ATOM 890 N N . VAL A 1 122 ? -14.757 6.853 11.958 1.00 56.09 122 VAL A N 1
ATOM 891 C CA . VAL A 1 122 ? -15.593 5.812 12.565 1.00 56.09 122 VAL A CA 1
ATOM 892 C C . VAL A 1 122 ? -16.195 5.013 11.418 1.00 56.09 122 VAL A C 1
ATOM 894 O O . VAL A 1 122 ? -16.787 5.601 10.513 1.00 56.09 122 VAL A O 1
ATOM 897 N N . GLY A 1 123 ? -15.995 3.693 11.424 1.00 51.44 123 GLY A N 1
ATOM 898 C CA . GLY A 1 123 ? -16.501 2.816 10.374 1.00 51.44 123 GLY A CA 1
ATOM 899 C C . GLY A 1 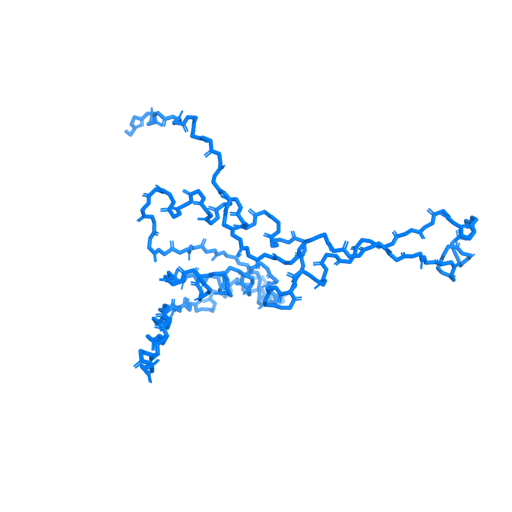123 ? -17.987 3.071 10.127 1.00 51.44 123 GLY A C 1
ATOM 900 O O . GLY A 1 123 ? -18.798 2.975 11.047 1.00 51.44 123 GLY A O 1
ATOM 901 N N . LEU A 1 124 ? -18.347 3.404 8.884 1.00 49.44 124 LEU A N 1
ATOM 902 C CA . LEU A 1 124 ? -19.727 3.286 8.432 1.00 49.44 124 LEU A CA 1
ATOM 903 C C . LEU A 1 124 ? -20.080 1.811 8.606 1.00 49.44 124 LEU A C 1
ATOM 905 O O . LEU A 1 124 ? -19.504 0.962 7.924 1.00 49.44 124 LEU A O 1
ATOM 909 N N . ALA A 1 125 ? -20.958 1.494 9.560 1.00 47.12 125 ALA A N 1
ATOM 910 C CA . ALA A 1 125 ? -21.470 0.140 9.696 1.00 47.12 125 ALA A CA 1
ATOM 911 C C . ALA A 1 125 ? -21.936 -0.326 8.306 1.00 47.12 125 ALA A C 1
ATOM 913 O O . ALA A 1 125 ? -22.597 0.458 7.612 1.00 47.12 125 ALA A O 1
ATOM 914 N N . PRO A 1 126 ? -21.581 -1.545 7.860 1.00 45.75 126 PRO A N 1
ATOM 915 C CA . PRO A 1 126 ? -22.054 -2.033 6.575 1.00 45.75 126 PRO A CA 1
ATOM 916 C C . PRO A 1 126 ? -23.577 -1.910 6.567 1.00 45.75 126 PRO A C 1
ATOM 918 O O . PRO A 1 126 ? -24.241 -2.367 7.503 1.00 45.75 126 PRO A O 1
ATOM 921 N N . ALA A 1 127 ? -24.125 -1.235 5.550 1.00 47.19 127 ALA A N 1
ATOM 922 C CA . ALA A 1 127 ? -25.565 -1.164 5.359 1.00 47.19 127 ALA A CA 1
ATOM 923 C C . ALA A 1 127 ? -26.096 -2.597 5.439 1.00 47.19 127 ALA A C 1
ATOM 925 O O . ALA A 1 127 ? -25.618 -3.467 4.707 1.00 47.19 127 ALA A O 1
ATOM 926 N N . LYS A 1 128 ? -27.008 -2.868 6.383 1.00 37.00 128 LYS A N 1
ATOM 927 C CA . LYS A 1 128 ? -27.624 -4.190 6.509 1.00 37.00 128 LYS A CA 1
ATOM 928 C C . LYS A 1 128 ? -28.178 -4.545 5.134 1.00 37.00 128 LYS A C 1
ATOM 930 O O . LYS A 1 128 ? -29.079 -3.859 4.656 1.00 37.00 128 LYS A O 1
ATOM 935 N N . ALA A 1 129 ? -27.609 -5.565 4.492 1.00 44.19 129 ALA A N 1
ATOM 936 C CA . ALA A 1 129 ? -28.148 -6.092 3.251 1.00 44.19 129 ALA A CA 1
ATOM 937 C C . ALA A 1 129 ? -29.612 -6.449 3.525 1.00 44.19 129 ALA A C 1
ATOM 939 O O . ALA A 1 129 ? -29.899 -7.268 4.402 1.00 44.19 129 ALA A O 1
ATOM 940 N N . GLY A 1 130 ? -30.525 -5.743 2.859 1.00 39.06 130 GLY A N 1
ATOM 941 C CA . GLY A 1 130 ? -31.952 -5.954 3.014 1.00 39.06 130 GLY A CA 1
ATOM 942 C C . GLY A 1 130 ? -32.273 -7.418 2.750 1.00 39.06 130 GLY A C 1
ATOM 943 O O . GLY A 1 130 ? -31.952 -7.951 1.690 1.00 39.06 130 GLY A O 1
ATOM 944 N N . GLN A 1 131 ? -32.904 -8.062 3.730 1.00 46.16 131 GLN A N 1
ATOM 945 C CA . GLN A 1 131 ? -33.682 -9.270 3.509 1.00 46.16 131 GLN A CA 1
ATOM 946 C C . GLN A 1 131 ? -34.827 -8.907 2.558 1.00 46.16 131 GLN A C 1
ATOM 948 O O . GLN A 1 131 ? -35.895 -8.493 3.000 1.00 46.16 131 GLN A O 1
ATOM 953 N N . HIS A 1 132 ? -34.601 -9.035 1.256 1.00 39.09 132 HIS A N 1
ATOM 954 C CA . HIS A 1 132 ? -35.693 -9.174 0.306 1.00 39.09 132 HIS A CA 1
ATOM 955 C C . HIS A 1 132 ? -35.943 -10.669 0.129 1.00 39.09 132 HIS A C 1
ATOM 957 O O . HIS A 1 132 ? -35.104 -11.398 -0.401 1.00 39.09 132 HIS A O 1
ATOM 963 N N . ARG A 1 133 ? -37.057 -11.097 0.728 1.00 43.16 133 ARG A N 1
ATOM 964 C CA . ARG A 1 133 ? -37.753 -12.349 0.433 1.00 43.16 133 ARG A CA 1
ATOM 965 C C . ARG A 1 133 ? -38.310 -12.317 -0.983 1.00 43.16 133 ARG A C 1
ATOM 967 O O . ARG A 1 133 ? -38.643 -11.198 -1.434 1.00 43.16 133 ARG A O 1
#

Secondary structure (DSSP, 8-state):
--------PPPP----S-SSPPEEE-HHHHHHTT--TTS-EEE-GGGS-GGG--THHHHHHHHHHHHHHTT--EEEEEEETT-HHHHHHHHHHHHHT-EEEEEEEEE-TTS-EEEEEEEEE---PPP------

Foldseek 3Di:
DDPPDPPPDDFFFAQQFDPDADKAQDQVVCVVVVHHSRPDIDRPQLRRPQQSGDPCSVVCRRVVRRCVVVVAQEAEDEEAPPDPNQSRSLSVCLVVQGKYWYWHWYQDPVRDTDGPDTDIDHHPDPDPPDPDD

Radius of gyration: 19.65 Å; chains: 1; bounding box: 57×43×58 Å